Protein AF-X1NPM8-F1 (afdb_monomer)

Nearest PDB structures (foldseek):
  6ugl-assembly1_A  TM=4.084E-01  e=8.696E-01  Vibrio cholerae O1 str. 2010EL-1786
  7x1k-assembly1_B  TM=5.337E-01  e=2.880E+00  Listeria monocytogenes
  4wul-assembly1_A  TM=4.650E-01  e=3.946E+00  unclassified
  4c0n-assembly1_A  TM=4.191E-01  e=4.767E+00  Arabidopsis thaliana

Sequence (79 aa):
QAPDWTESEFEVLVNSYGLPDEELAHRLPQRSMGAIEVVKEGIHAFHLGNDISMLSQMMRSYLDRRHGSVVCPKCGMNF

Structure (mmCIF, N/CA/C/O backbone):
data_AF-X1NPM8-F1
#
_entry.id   AF-X1NPM8-F1
#
loop_
_atom_site.group_PDB
_atom_site.id
_atom_site.type_symbol
_atom_site.label_atom_id
_atom_site.label_alt_id
_atom_site.label_comp_id
_atom_site.label_asym_id
_atom_site.label_entity_id
_atom_site.label_seq_id
_atom_site.pdbx_PDB_ins_code
_atom_site.Cartn_x
_atom_site.Cartn_y
_atom_site.Cartn_z
_atom_site.occupancy
_atom_site.B_iso_or_equiv
_atom_site.auth_seq_id
_atom_site.auth_comp_id
_atom_site.auth_asym_id
_atom_site.auth_atom_id
_atom_site.pdbx_PDB_model_num
ATOM 1 N N . GLN A 1 1 ? 5.305 15.416 -0.164 1.00 45.62 1 GLN A N 1
ATOM 2 C CA . GLN A 1 1 ? 5.943 14.565 0.861 1.00 45.62 1 GLN A CA 1
ATOM 3 C C . GLN A 1 1 ? 5.257 13.217 0.808 1.00 45.62 1 GLN A C 1
ATOM 5 O O . GLN A 1 1 ? 4.031 13.203 0.770 1.00 45.62 1 GLN A O 1
ATOM 10 N N . ALA A 1 2 ? 6.015 12.120 0.740 1.00 54.62 2 ALA A N 1
ATOM 11 C CA . ALA A 1 2 ? 5.427 10.803 0.961 1.00 54.62 2 ALA A CA 1
ATOM 12 C C . ALA A 1 2 ? 4.856 10.786 2.391 1.00 54.62 2 ALA A C 1
ATOM 14 O O . ALA A 1 2 ? 5.495 11.350 3.282 1.00 54.62 2 ALA A O 1
ATOM 15 N N . PRO A 1 3 ? 3.658 10.234 2.614 1.00 65.12 3 PRO A N 1
ATOM 16 C CA . PRO A 1 3 ? 3.070 10.223 3.945 1.00 65.12 3 PRO A CA 1
ATOM 17 C C . PRO A 1 3 ? 3.989 9.460 4.917 1.00 65.12 3 PRO A C 1
ATOM 19 O O . PRO A 1 3 ? 4.557 8.433 4.540 1.00 65.12 3 PRO A O 1
ATOM 22 N N . ASP A 1 4 ? 4.139 9.960 6.149 1.00 83.44 4 ASP A N 1
ATOM 23 C CA . ASP A 1 4 ? 4.947 9.346 7.218 1.00 83.44 4 ASP A CA 1
ATOM 24 C C . ASP A 1 4 ? 4.302 8.039 7.691 1.00 83.44 4 ASP A C 1
ATOM 26 O O . ASP A 1 4 ? 3.723 7.995 8.769 1.00 83.44 4 ASP A O 1
ATOM 30 N N . TRP A 1 5 ? 4.293 6.988 6.872 1.00 92.69 5 TRP A N 1
ATOM 31 C CA . TRP A 1 5 ? 3.846 5.656 7.284 1.00 92.69 5 TRP A CA 1
ATOM 32 C C . TRP A 1 5 ? 4.957 4.936 8.022 1.00 92.69 5 TRP A C 1
ATOM 34 O O . TRP A 1 5 ? 6.110 4.935 7.587 1.00 92.69 5 TRP A O 1
ATOM 44 N N . THR A 1 6 ? 4.583 4.264 9.101 1.00 94.75 6 THR A N 1
ATOM 45 C CA . THR A 1 6 ? 5.431 3.270 9.752 1.00 94.75 6 THR A CA 1
ATOM 46 C C . THR A 1 6 ? 5.375 1.940 9.001 1.00 94.75 6 THR A C 1
ATOM 48 O O . THR A 1 6 ? 4.435 1.663 8.252 1.00 94.75 6 THR A O 1
ATOM 51 N N . GLU A 1 7 ? 6.379 1.090 9.215 1.00 94.94 7 GLU A N 1
ATOM 52 C CA . GLU A 1 7 ? 6.405 -0.256 8.633 1.00 94.94 7 GLU A CA 1
ATOM 53 C C . GLU A 1 7 ? 5.215 -1.105 9.118 1.00 94.94 7 GLU A C 1
ATOM 55 O O . GLU A 1 7 ? 4.601 -1.798 8.314 1.00 94.94 7 GLU A O 1
ATOM 60 N N . SER A 1 8 ? 4.810 -0.977 10.390 1.00 94.88 8 SER A N 1
ATOM 61 C CA . SER A 1 8 ? 3.649 -1.687 10.950 1.00 94.88 8 SER A CA 1
ATOM 62 C C . SER A 1 8 ? 2.326 -1.290 10.290 1.00 94.88 8 SER A C 1
ATOM 64 O O . SER A 1 8 ? 1.513 -2.153 9.969 1.00 94.88 8 SER A O 1
ATOM 66 N N . GLU A 1 9 ? 2.095 0.005 10.057 1.00 95.69 9 GLU A N 1
ATOM 67 C CA . GLU A 1 9 ? 0.887 0.458 9.350 1.00 95.69 9 GLU A CA 1
ATOM 68 C C . GLU A 1 9 ? 0.879 -0.021 7.898 1.00 95.69 9 GLU A C 1
ATOM 70 O O . GLU A 1 9 ? -0.159 -0.428 7.374 1.00 95.69 9 GLU A O 1
ATOM 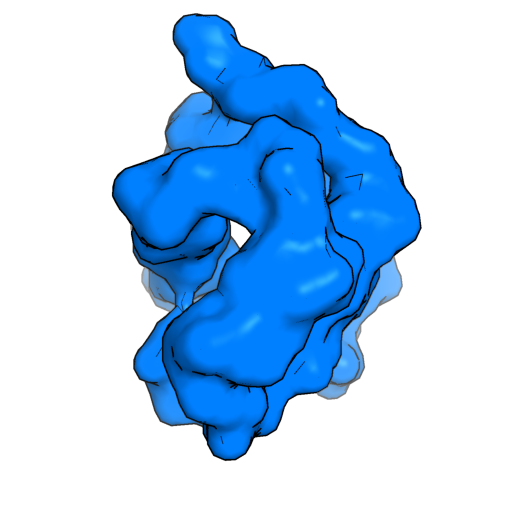75 N N . PHE A 1 10 ? 2.041 0.012 7.244 1.00 95.81 10 PHE A N 1
ATOM 76 C CA . PHE A 1 10 ? 2.167 -0.463 5.875 1.00 95.81 10 PHE A CA 1
ATOM 77 C C . PHE A 1 10 ? 1.935 -1.975 5.780 1.00 95.81 10 PHE A C 1
ATOM 79 O O . PHE A 1 10 ? 1.243 -2.427 4.874 1.00 95.81 10 PHE A O 1
ATOM 86 N N . GLU A 1 11 ? 2.419 -2.755 6.748 1.00 95.31 11 GLU A N 1
ATOM 87 C CA . GLU A 1 11 ? 2.154 -4.192 6.832 1.00 95.31 11 GLU A CA 1
ATOM 88 C C . GLU A 1 11 ? 0.660 -4.498 6.991 1.00 95.31 11 GLU A C 1
ATOM 90 O O . GLU A 1 11 ? 0.143 -5.384 6.307 1.00 95.31 11 GLU A O 1
ATOM 95 N N . VAL A 1 12 ? -0.061 -3.744 7.827 1.00 95.31 12 VAL A N 1
ATOM 96 C CA . VAL A 1 12 ? -1.525 -3.866 7.935 1.00 95.31 12 VAL A CA 1
ATOM 97 C C . VAL A 1 12 ? -2.190 -3.617 6.582 1.00 95.31 12 VAL A C 1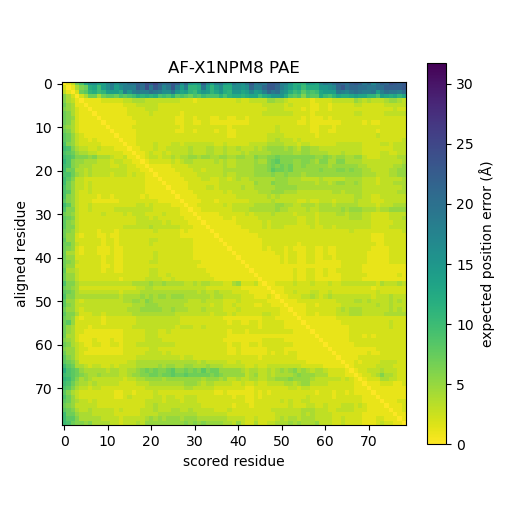
ATOM 99 O O . VAL A 1 12 ? -3.065 -4.383 6.180 1.00 95.31 12 VAL A O 1
ATOM 102 N N . LEU A 1 13 ? -1.763 -2.576 5.862 1.00 94.12 13 LEU A N 1
ATOM 103 C CA . LEU A 1 13 ? -2.329 -2.235 4.561 1.00 94.12 13 LEU A CA 1
ATOM 104 C C . LEU A 1 13 ? -2.037 -3.300 3.501 1.00 94.12 13 LEU A C 1
ATOM 106 O O . LEU A 1 13 ? -2.927 -3.675 2.741 1.00 94.12 13 LEU A O 1
ATOM 110 N N . VAL A 1 14 ? -0.810 -3.808 3.448 1.00 94.19 14 VAL A N 1
ATOM 111 C CA . VAL A 1 14 ? -0.411 -4.853 2.501 1.00 94.19 14 VAL A CA 1
ATOM 112 C C . VAL A 1 14 ? -1.216 -6.141 2.724 1.00 94.19 14 VAL A C 1
ATOM 114 O O . VAL A 1 14 ? -1.611 -6.794 1.764 1.00 94.19 14 VAL A O 1
ATOM 117 N N . ASN A 1 15 ? -1.555 -6.459 3.974 1.00 92.06 15 ASN A N 1
ATOM 118 C CA . ASN A 1 15 ? -2.372 -7.623 4.331 1.00 92.06 15 ASN A CA 1
ATOM 119 C C . ASN A 1 15 ? -3.885 -7.327 4.380 1.00 92.06 15 ASN A C 1
ATOM 121 O O . ASN A 1 15 ? -4.644 -8.098 4.966 1.00 92.06 15 ASN A O 1
ATOM 125 N N . SER A 1 16 ? -4.338 -6.212 3.794 1.00 92.75 16 SER A N 1
ATOM 126 C CA . SER A 1 16 ? -5.742 -5.777 3.876 1.00 92.75 16 SER A CA 1
ATOM 127 C C . SER A 1 16 ? -6.629 -6.229 2.718 1.00 92.75 16 SER A C 1
ATOM 129 O O . SER A 1 16 ? -7.807 -5.873 2.691 1.00 92.75 16 SER A O 1
ATOM 131 N N . TYR A 1 17 ? -6.106 -6.984 1.746 1.00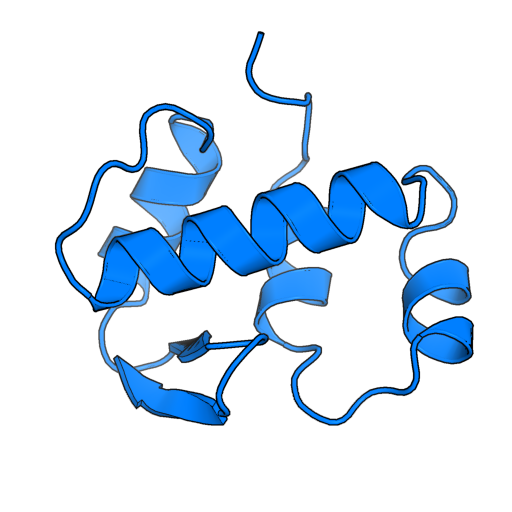 91.31 17 TYR A N 1
ATOM 132 C CA . TYR A 1 17 ? -6.925 -7.428 0.618 1.00 91.31 17 TYR A CA 1
ATOM 133 C C . TYR A 1 17 ? -8.164 -8.198 1.107 1.00 91.31 17 TYR A C 1
ATOM 135 O O . TYR A 1 17 ? -8.052 -9.154 1.871 1.00 91.31 17 TYR A O 1
ATOM 143 N N . GLY A 1 18 ? -9.346 -7.766 0.662 1.00 88.88 18 GLY A N 1
ATOM 144 C CA . GLY A 1 18 ? -10.628 -8.346 1.066 1.00 88.88 18 GLY A CA 1
ATOM 145 C C . GLY A 1 18 ? -11.188 -7.833 2.398 1.00 88.88 18 GLY A C 1
ATOM 146 O O . GLY A 1 18 ? -12.312 -8.197 2.738 1.00 88.88 18 GLY A O 1
ATOM 147 N N . LEU A 1 19 ? -10.465 -6.977 3.132 1.00 91.19 19 LEU A N 1
ATOM 148 C CA . LEU A 1 19 ? -11.018 -6.313 4.313 1.00 91.19 19 LEU A CA 1
ATOM 149 C C . LEU A 1 19 ? -11.984 -5.192 3.903 1.00 91.19 19 LEU A C 1
ATOM 151 O O . LEU A 1 19 ? -11.670 -4.423 2.988 1.00 91.19 19 LEU A O 1
ATOM 155 N N . PRO A 1 20 ? -13.127 -5.048 4.595 1.00 89.56 20 PRO A N 1
ATOM 156 C CA . PRO A 1 20 ? -13.979 -3.877 4.458 1.00 89.56 20 PRO A CA 1
ATOM 157 C C . PRO A 1 20 ? -13.242 -2.597 4.863 1.00 89.56 20 PRO A C 1
ATOM 159 O O . PRO A 1 20 ? -12.455 -2.591 5.812 1.00 89.56 20 PRO A O 1
ATOM 162 N N . ASP A 1 21 ? -13.572 -1.492 4.201 1.00 85.75 21 ASP A N 1
ATOM 163 C CA . ASP A 1 21 ? -13.000 -0.171 4.486 1.00 85.75 21 ASP A CA 1
ATOM 164 C C . ASP A 1 21 ? -13.191 0.253 5.948 1.00 85.75 21 ASP A C 1
ATOM 166 O O . ASP A 1 21 ? -12.281 0.812 6.558 1.00 85.75 21 ASP A O 1
ATOM 170 N N . GLU A 1 22 ? -14.346 -0.070 6.538 1.00 88.44 22 GLU A N 1
ATOM 171 C CA . GLU A 1 22 ? -14.615 0.185 7.954 1.00 88.44 22 GLU A CA 1
ATOM 172 C C . GLU A 1 22 ? -13.602 -0.532 8.847 1.00 88.44 22 GLU A C 1
ATOM 174 O O . GLU A 1 22 ? -13.018 0.078 9.738 1.00 88.44 22 GLU A O 1
ATOM 179 N N . GLU A 1 23 ? -13.334 -1.814 8.601 1.00 91.88 23 GLU A N 1
ATOM 180 C CA . GLU A 1 23 ? -12.373 -2.584 9.392 1.00 91.88 23 GLU A CA 1
ATOM 181 C C . GLU A 1 23 ? -10.947 -2.049 9.216 1.00 91.88 23 GLU A C 1
ATOM 183 O O . GLU A 1 23 ? -10.189 -1.938 10.183 1.00 91.88 23 GLU A O 1
ATOM 188 N N . LEU A 1 24 ? -10.594 -1.648 7.995 1.00 91.06 24 LEU A N 1
ATOM 189 C CA . LEU A 1 24 ? -9.298 -1.049 7.709 1.00 91.06 24 LEU A CA 1
ATOM 190 C C . LEU A 1 24 ? -9.117 0.297 8.430 1.00 91.06 24 LEU A C 1
ATOM 192 O O . LEU A 1 24 ? -8.042 0.550 8.974 1.00 91.06 24 LEU A O 1
ATOM 196 N N . ALA A 1 25 ? -10.170 1.114 8.523 1.00 89.69 25 ALA A N 1
ATOM 197 C CA . ALA A 1 25 ? -10.160 2.366 9.281 1.00 89.69 25 ALA A CA 1
ATOM 198 C C . ALA A 1 25 ? -9.952 2.139 10.790 1.00 89.69 25 ALA A C 1
ATOM 200 O O . ALA A 1 25 ? -9.218 2.892 11.430 1.00 89.69 25 ALA A O 1
ATOM 201 N N . HIS A 1 26 ? -10.525 1.071 11.358 1.00 92.94 26 HIS A N 1
ATOM 202 C CA . HIS A 1 26 ? -10.287 0.701 12.760 1.00 92.94 26 HIS A CA 1
ATOM 203 C C . HIS A 1 26 ? -8.840 0.253 13.008 1.00 92.94 26 HIS A C 1
ATOM 205 O O . HIS A 1 26 ? -8.283 0.529 14.071 1.00 92.94 26 HIS A O 1
ATOM 211 N N . ARG A 1 27 ? -8.222 -0.435 12.040 1.00 94.31 27 ARG A N 1
ATOM 212 C CA . ARG A 1 27 ? -6.832 -0.915 12.140 1.00 94.31 27 ARG A CA 1
ATOM 213 C C . ARG A 1 27 ? -5.796 0.179 11.867 1.00 94.31 27 ARG A C 1
ATOM 215 O O . ARG A 1 27 ? -4.668 0.072 12.340 1.00 94.31 27 ARG A O 1
ATOM 222 N N . LEU A 1 28 ? -6.170 1.228 11.133 1.00 94.69 28 LEU A N 1
ATOM 223 C CA . LEU A 1 28 ? -5.317 2.365 10.778 1.00 94.69 28 LEU A CA 1
ATOM 224 C C . LEU A 1 28 ? -5.920 3.696 11.267 1.00 94.69 28 LEU A C 1
ATOM 226 O O . LEU A 1 28 ? -6.142 4.601 10.462 1.00 94.69 28 LEU A O 1
ATOM 230 N N . PRO A 1 29 ? -6.143 3.877 12.584 1.00 93.75 29 PRO A N 1
ATOM 231 C CA . PRO A 1 29 ? -6.891 5.023 13.114 1.00 93.75 29 PRO A CA 1
ATOM 232 C C . PRO A 1 29 ? -6.191 6.375 12.902 1.00 93.75 29 PRO A C 1
ATOM 234 O O . PRO A 1 29 ? -6.811 7.424 13.042 1.00 93.75 29 PRO A O 1
ATOM 237 N N . GLN A 1 30 ? -4.894 6.363 12.578 1.00 92.69 30 GLN A N 1
ATOM 238 C CA . GLN A 1 30 ? -4.104 7.562 12.278 1.00 92.69 30 GLN A 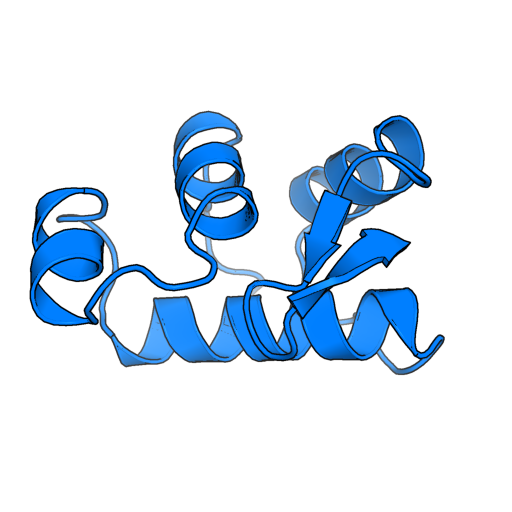CA 1
ATOM 239 C C . GLN A 1 30 ? -4.099 7.916 10.781 1.00 92.69 30 GLN A C 1
ATOM 241 O O . GLN A 1 30 ? -3.464 8.891 10.376 1.00 92.69 30 GLN A O 1
ATOM 246 N N . ARG A 1 31 ? -4.782 7.133 9.936 1.00 92.88 31 ARG A N 1
ATOM 247 C CA . ARG A 1 31 ? -4.832 7.330 8.486 1.00 92.88 31 ARG A CA 1
ATOM 248 C C . ARG A 1 31 ? -6.244 7.670 8.050 1.00 92.88 31 ARG A C 1
ATOM 250 O O . ARG A 1 31 ? -7.206 6.998 8.400 1.00 92.88 31 ARG A O 1
ATOM 257 N N . SER A 1 32 ? -6.362 8.713 7.235 1.00 92.19 32 SER A N 1
ATOM 258 C CA . SER A 1 32 ? -7.612 8.988 6.537 1.00 92.19 32 SER A CA 1
ATOM 259 C C . SER A 1 32 ? -7.833 7.962 5.425 1.00 92.19 32 SER A C 1
ATOM 261 O O . SER A 1 32 ? -6.874 7.444 4.846 1.00 92.19 32 SER A O 1
ATOM 263 N N . MET A 1 33 ? -9.095 7.736 5.057 1.00 90.25 33 MET A N 1
ATOM 264 C CA . MET A 1 33 ? -9.445 6.870 3.923 1.00 90.25 33 MET A CA 1
ATOM 265 C C . MET A 1 33 ? -8.751 7.297 2.623 1.00 90.25 33 MET A C 1
ATOM 267 O O . MET A 1 33 ? -8.273 6.454 1.872 1.00 90.25 33 MET A O 1
ATOM 271 N N . GLY A 1 34 ? -8.607 8.606 2.389 1.00 91.38 34 GLY A N 1
ATOM 272 C CA . GLY A 1 34 ? -7.868 9.115 1.231 1.00 91.38 34 GLY A CA 1
ATOM 273 C C . GLY A 1 34 ? -6.378 8.759 1.265 1.00 91.38 34 GLY A C 1
ATOM 274 O O . GLY A 1 34 ? -5.816 8.387 0.241 1.00 91.38 34 GLY A O 1
ATOM 275 N N . ALA A 1 35 ? -5.734 8.820 2.436 1.00 92.06 35 ALA A N 1
ATOM 276 C CA . ALA A 1 35 ? -4.332 8.426 2.572 1.00 92.06 35 ALA A CA 1
ATOM 277 C C . ALA A 1 35 ? -4.137 6.918 2.352 1.00 92.06 35 ALA A C 1
ATOM 279 O O . ALA A 1 35 ? -3.151 6.517 1.737 1.00 92.06 35 ALA A O 1
ATOM 280 N N . ILE A 1 36 ? -5.075 6.099 2.834 1.00 92.75 36 ILE A N 1
ATOM 281 C CA . ILE A 1 36 ? -5.103 4.652 2.598 1.00 92.75 36 ILE A CA 1
ATOM 282 C C . ILE A 1 36 ? -5.203 4.368 1.096 1.00 92.75 36 ILE A C 1
ATOM 284 O O . ILE A 1 36 ? -4.375 3.634 0.560 1.00 92.75 36 ILE A O 1
ATOM 288 N N . GLU A 1 37 ? -6.161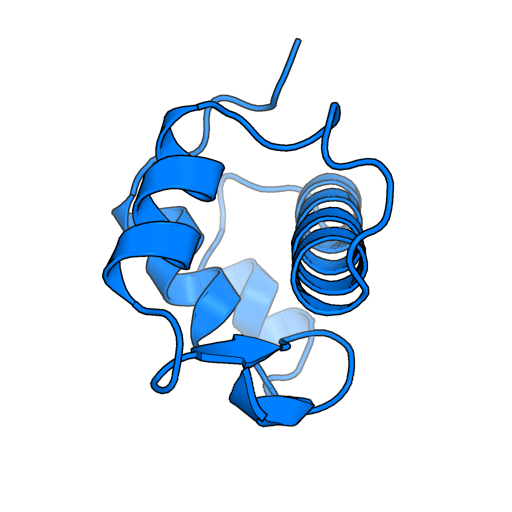 4.991 0.407 1.00 92.06 37 GLU A N 1
ATOM 289 C CA . GLU A 1 37 ? -6.386 4.752 -1.020 1.00 92.06 37 GLU A CA 1
ATOM 290 C C . GLU A 1 37 ? -5.181 5.164 -1.875 1.00 92.06 37 GLU A C 1
ATOM 292 O O . GLU A 1 37 ? -4.753 4.398 -2.734 1.00 92.06 37 GLU A O 1
ATOM 297 N N . VAL A 1 38 ? -4.554 6.309 -1.581 1.00 92.94 38 VAL A N 1
ATOM 298 C CA . VAL A 1 38 ? -3.326 6.749 -2.270 1.00 92.94 38 VAL A CA 1
ATOM 299 C C . VAL A 1 38 ? -2.210 5.711 -2.151 1.00 92.94 38 VAL A C 1
ATOM 301 O O . VAL A 1 38 ? -1.501 5.447 -3.120 1.00 92.94 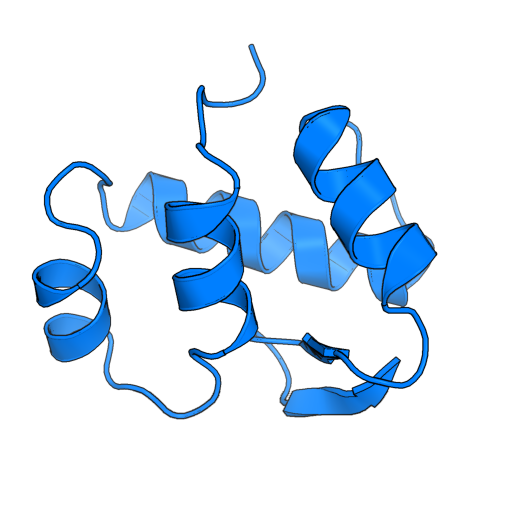38 VAL A O 1
ATOM 304 N N . VAL A 1 39 ? -2.042 5.085 -0.986 1.00 94.62 39 VAL A N 1
ATOM 305 C CA . VAL A 1 39 ? -1.001 4.063 -0.818 1.00 94.62 39 VAL A CA 1
ATOM 306 C C . VAL A 1 39 ? -1.393 2.749 -1.494 1.00 94.62 39 VAL A C 1
ATOM 308 O O . VAL A 1 39 ? -0.525 2.112 -2.089 1.00 94.62 39 VAL A O 1
ATOM 311 N N . LYS A 1 40 ? -2.676 2.359 -1.490 1.00 94.31 40 LYS A N 1
ATOM 312 C CA . LYS A 1 40 ? -3.158 1.198 -2.267 1.00 94.31 40 LYS A CA 1
ATOM 313 C C . LYS A 1 40 ? -2.897 1.386 -3.761 1.00 94.31 40 LYS A C 1
ATOM 315 O O . LYS A 1 40 ? -2.440 0.445 -4.407 1.00 94.31 40 LYS A O 1
ATOM 320 N N . GLU A 1 41 ? -3.120 2.590 -4.285 1.00 95.12 41 GLU A N 1
ATOM 321 C CA . GLU A 1 41 ? -2.763 2.958 -5.660 1.00 95.12 41 GLU A CA 1
ATOM 322 C C . GLU A 1 41 ? -1.257 2.877 -5.899 1.00 95.12 41 GLU A C 1
ATOM 324 O O . GLU A 1 41 ? -0.828 2.294 -6.887 1.00 95.12 41 GLU A O 1
ATOM 329 N N . GLY A 1 42 ? -0.435 3.369 -4.970 1.00 95.62 42 GLY A N 1
ATOM 330 C CA . GLY A 1 42 ? 1.020 3.263 -5.079 1.00 95.62 42 GLY A CA 1
ATOM 331 C C . GLY A 1 42 ? 1.523 1.816 -5.096 1.00 95.62 42 GLY A C 1
ATOM 332 O O . GLY A 1 42 ? 2.379 1.474 -5.909 1.00 95.62 42 GLY A O 1
ATOM 333 N N . ILE A 1 43 ? 0.965 0.937 -4.254 1.00 95.69 43 ILE A N 1
ATOM 334 C CA . ILE A 1 43 ? 1.272 -0.505 -4.274 1.00 95.69 43 ILE A CA 1
ATOM 335 C C . ILE A 1 43 ? 0.819 -1.123 -5.607 1.00 95.69 43 ILE A C 1
ATOM 337 O O . ILE A 1 43 ? 1.526 -1.943 -6.191 1.00 95.69 43 ILE A O 1
ATOM 341 N N . HIS A 1 44 ? -0.343 -0.709 -6.117 1.00 96.81 44 HIS A N 1
ATOM 342 C CA . HIS A 1 44 ? -0.845 -1.158 -7.413 1.00 96.81 44 HIS A CA 1
ATOM 343 C C . HIS A 1 44 ? -0.033 -0.620 -8.603 1.00 96.81 44 HIS A C 1
ATOM 345 O O . HIS A 1 44 ? 0.079 -1.288 -9.623 1.00 96.81 44 HIS A O 1
ATOM 351 N N . ALA A 1 45 ? 0.581 0.552 -8.490 1.00 97.00 45 ALA A N 1
ATOM 352 C CA . ALA A 1 45 ? 1.512 1.055 -9.488 1.00 97.00 45 ALA A CA 1
ATOM 353 C C . ALA A 1 45 ? 2.839 0.283 -9.444 1.00 97.00 45 ALA A C 1
ATOM 355 O O . ALA A 1 45 ? 3.363 -0.078 -10.495 1.00 97.00 45 ALA A O 1
ATOM 356 N N . PHE A 1 46 ? 3.335 -0.035 -8.242 1.00 96.12 46 PHE A N 1
ATOM 357 C CA . PHE A 1 46 ? 4.595 -0.753 -8.035 1.00 96.12 46 PHE A CA 1
ATOM 358 C C . PHE A 1 46 ? 4.639 -2.088 -8.773 1.00 96.12 46 PHE A C 1
ATOM 360 O O . PHE A 1 46 ? 5.517 -2.300 -9.604 1.00 96.12 46 PHE A O 1
ATOM 367 N N . HIS A 1 47 ? 3.668 -2.968 -8.528 1.00 94.56 47 HIS A N 1
ATOM 368 C CA . HIS A 1 47 ? 3.678 -4.295 -9.157 1.00 94.56 47 HIS A CA 1
ATOM 369 C C . HIS A 1 47 ? 3.326 -4.285 -10.651 1.00 94.56 47 HIS A C 1
ATOM 371 O O . HIS A 1 47 ? 3.653 -5.228 -11.360 1.00 94.56 47 HIS A O 1
ATOM 377 N N . LEU A 1 48 ? 2.722 -3.204 -11.156 1.00 96.12 48 LEU A N 1
ATOM 378 C CA . LEU A 1 48 ? 2.539 -2.993 -12.595 1.00 96.12 48 LEU A CA 1
ATOM 379 C C . LEU A 1 48 ? 3.785 -2.396 -13.275 1.00 96.12 48 LEU A C 1
ATOM 381 O O . LEU A 1 48 ? 3.785 -2.241 -14.494 1.00 96.12 48 LEU A O 1
ATOM 385 N N . GLY A 1 49 ? 4.830 -2.042 -12.517 1.00 94.62 49 GLY A N 1
ATOM 386 C CA . GLY A 1 49 ? 6.026 -1.378 -13.042 1.00 94.62 49 GLY A CA 1
ATOM 387 C C . GLY A 1 49 ? 5.808 0.091 -13.436 1.00 94.62 49 GLY A C 1
ATOM 388 O O . GLY A 1 49 ? 6.535 0.611 -14.279 1.00 94.62 49 GLY A O 1
ATOM 389 N N . ASN A 1 50 ? 4.802 0.752 -12.853 1.00 96.50 50 ASN A N 1
ATOM 390 C CA . ASN A 1 50 ? 4.446 2.150 -13.116 1.00 96.50 50 ASN A CA 1
ATOM 391 C C . ASN A 1 50 ? 5.153 3.128 -12.154 1.00 96.50 50 ASN A C 1
ATOM 393 O O . ASN A 1 50 ? 5.980 2.734 -11.332 1.00 96.50 50 ASN A O 1
ATOM 397 N N . ASP A 1 51 ? 4.829 4.425 -12.247 1.00 94.81 51 ASP A N 1
ATOM 398 C CA . ASP A 1 51 ? 5.379 5.445 -11.346 1.00 94.81 51 ASP A CA 1
ATOM 399 C C . ASP A 1 51 ? 4.974 5.208 -9.879 1.00 94.81 51 ASP A C 1
ATOM 401 O O . ASP A 1 51 ? 3.797 5.168 -9.523 1.00 94.81 51 ASP A O 1
ATOM 405 N N . ILE A 1 52 ? 5.990 5.109 -9.022 1.00 94.50 52 ILE A N 1
ATOM 406 C CA . ILE A 1 52 ? 5.896 4.877 -7.576 1.00 94.50 52 ILE A CA 1
ATOM 407 C C . ILE A 1 52 ? 6.461 6.043 -6.760 1.00 94.50 52 ILE A C 1
ATOM 409 O O . ILE A 1 52 ? 6.814 5.878 -5.585 1.00 94.50 52 ILE A O 1
ATOM 413 N N . SER A 1 53 ? 6.571 7.227 -7.366 1.00 91.69 53 SER A N 1
ATOM 414 C CA . SER A 1 53 ? 7.039 8.457 -6.717 1.00 91.69 53 SER A CA 1
ATOM 415 C C . SER A 1 53 ? 6.246 8.808 -5.448 1.00 91.69 53 SER A C 1
ATOM 417 O O . SER A 1 53 ? 6.795 9.413 -4.525 1.00 91.69 53 SER A O 1
ATOM 419 N N . MET A 1 54 ? 4.985 8.369 -5.363 1.00 90.12 54 MET A N 1
ATOM 420 C CA . MET A 1 54 ? 4.115 8.554 -4.196 1.00 90.12 54 MET A CA 1
ATOM 421 C C . MET A 1 54 ? 4.476 7.684 -2.982 1.00 90.12 54 MET A C 1
ATOM 423 O O . MET A 1 54 ? 4.143 8.048 -1.853 1.00 90.12 54 MET A O 1
ATOM 427 N N . LEU A 1 55 ? 5.152 6.549 -3.188 1.00 93.88 55 LEU A N 1
ATOM 428 C CA . LEU A 1 55 ? 5.578 5.679 -2.093 1.00 93.88 55 LEU A CA 1
ATOM 429 C C . LEU A 1 55 ? 6.800 6.277 -1.384 1.00 93.88 55 LEU A C 1
ATOM 431 O O . LEU A 1 55 ? 7.638 6.949 -1.990 1.00 93.88 55 LEU A O 1
ATOM 435 N N . SER A 1 56 ? 6.943 6.027 -0.085 1.00 94.69 56 SER A N 1
ATOM 436 C CA . SER A 1 56 ? 8.179 6.372 0.624 1.00 94.69 56 SER A CA 1
ATOM 437 C C . SER A 1 56 ? 9.291 5.365 0.299 1.00 94.69 56 SER A C 1
ATOM 439 O O . SER A 1 56 ? 9.042 4.288 -0.248 1.00 94.69 56 SER A O 1
ATOM 441 N N . GLN A 1 57 ? 10.541 5.687 0.648 1.00 94.75 57 GLN A N 1
ATOM 442 C CA . GLN A 1 57 ? 11.644 4.729 0.504 1.00 94.75 57 GLN A CA 1
ATOM 443 C C . GLN A 1 57 ? 11.408 3.470 1.345 1.00 94.75 57 GLN A C 1
ATOM 445 O O . GLN A 1 57 ? 11.631 2.374 0.845 1.00 94.75 57 GLN A O 1
ATOM 450 N N . MET A 1 58 ? 10.897 3.624 2.573 1.00 95.75 58 MET A N 1
ATOM 451 C CA . MET A 1 58 ? 10.550 2.499 3.447 1.00 95.75 58 MET A CA 1
ATOM 452 C C . MET A 1 58 ? 9.556 1.553 2.764 1.00 95.75 58 MET A C 1
ATOM 454 O O . MET A 1 58 ? 9.810 0.354 2.698 1.00 95.75 58 MET A O 1
ATOM 458 N N . MET A 1 59 ? 8.480 2.092 2.179 1.00 96.25 59 MET A N 1
ATOM 459 C CA . MET A 1 59 ? 7.467 1.288 1.487 1.00 96.25 59 MET A CA 1
ATOM 460 C C . MET A 1 59 ? 8.054 0.531 0.295 1.00 96.25 59 MET A C 1
ATOM 462 O O . MET A 1 59 ? 7.815 -0.663 0.153 1.00 96.25 59 MET A O 1
ATOM 466 N N . ARG A 1 60 ? 8.856 1.205 -0.543 1.00 95.81 60 ARG A N 1
ATOM 467 C CA . ARG A 1 60 ? 9.517 0.559 -1.688 1.00 95.81 60 ARG A CA 1
ATOM 468 C C . ARG A 1 60 ? 10.426 -0.579 -1.236 1.00 95.81 60 ARG A C 1
ATOM 470 O O . ARG A 1 60 ? 10.279 -1.697 -1.707 1.00 95.81 60 ARG A O 1
ATOM 477 N N . SER A 1 61 ? 11.285 -0.326 -0.248 1.00 96.19 61 SER A N 1
ATOM 478 C CA . SER A 1 61 ? 12.170 -1.354 0.304 1.00 96.19 61 SER A CA 1
ATOM 479 C C . SER A 1 61 ? 11.410 -2.504 0.970 1.00 96.19 61 SER A C 1
ATOM 481 O O . SER A 1 61 ? 11.885 -3.636 0.966 1.00 96.19 61 SER A O 1
ATOM 483 N N . TYR A 1 62 ? 10.238 -2.254 1.553 1.00 96.19 62 TYR A N 1
ATOM 484 C CA . TYR A 1 62 ? 9.374 -3.316 2.063 1.00 96.19 62 TYR A CA 1
ATOM 485 C C . TYR A 1 62 ? 8.852 -4.206 0.929 1.00 96.19 62 TYR A C 1
ATOM 487 O O . TYR A 1 62 ? 8.977 -5.426 1.021 1.00 96.19 62 TYR A O 1
ATOM 495 N N . LEU A 1 63 ? 8.312 -3.602 -0.136 1.00 96.06 63 LEU A N 1
ATOM 496 C CA . LEU A 1 63 ? 7.781 -4.329 -1.292 1.00 96.06 63 LEU A CA 1
ATOM 497 C C . LEU A 1 63 ? 8.882 -5.113 -2.021 1.00 96.06 63 LEU A C 1
ATOM 499 O O . LEU A 1 63 ? 8.694 -6.296 -2.279 1.00 96.06 63 LEU A O 1
ATOM 503 N N . ASP A 1 64 ? 10.055 -4.513 -2.247 1.00 95.56 64 ASP A N 1
ATOM 504 C CA . ASP A 1 64 ? 11.205 -5.186 -2.871 1.00 95.56 64 ASP A CA 1
ATOM 505 C C . ASP A 1 64 ? 11.651 -6.421 -2.071 1.00 95.56 64 ASP A C 1
ATOM 507 O O . ASP A 1 64 ? 11.897 -7.486 -2.633 1.00 95.56 64 ASP A O 1
ATOM 511 N N . ARG A 1 65 ? 11.732 -6.306 -0.736 1.00 96.12 65 ARG A N 1
ATOM 512 C CA . ARG A 1 65 ? 12.141 -7.418 0.145 1.00 96.12 65 ARG A CA 1
ATOM 513 C C . ARG A 1 65 ? 11.120 -8.553 0.199 1.00 96.12 65 ARG A C 1
ATOM 515 O O . ARG A 1 65 ? 11.494 -9.672 0.543 1.00 96.12 65 ARG A O 1
ATOM 522 N N . ARG A 1 66 ? 9.845 -8.260 -0.065 1.00 93.56 66 ARG A N 1
ATOM 523 C CA . ARG A 1 66 ? 8.733 -9.218 0.016 1.00 93.56 66 ARG A CA 1
ATOM 524 C C . ARG A 1 66 ? 8.138 -9.581 -1.346 1.00 93.56 66 ARG A C 1
ATOM 526 O O . ARG A 1 66 ? 7.103 -10.244 -1.384 1.00 93.56 66 ARG A O 1
ATOM 533 N N . HIS A 1 67 ? 8.800 -9.217 -2.438 1.00 89.38 67 HIS A N 1
ATOM 534 C CA . HIS A 1 67 ? 8.398 -9.601 -3.786 1.00 89.38 67 HIS A CA 1
ATOM 535 C C . HIS A 1 67 ? 8.203 -11.130 -3.881 1.00 89.38 67 HIS A C 1
ATOM 537 O O . HIS A 1 67 ? 9.025 -11.912 -3.401 1.00 89.38 67 HIS A O 1
ATOM 543 N N . GLY A 1 68 ? 7.089 -11.560 -4.460 1.00 89.81 68 GLY A N 1
ATOM 544 C CA . GLY A 1 68 ? 6.588 -12.933 -4.546 1.00 89.81 68 GLY A CA 1
ATOM 545 C C . GLY A 1 68 ? 5.706 -13.380 -3.373 1.00 89.81 68 GLY A C 1
ATOM 546 O O . GLY A 1 68 ? 5.118 -14.465 -3.426 1.00 89.81 68 GLY A O 1
ATOM 547 N N . SER A 1 69 ? 5.618 -12.584 -2.304 1.00 91.12 69 SER A N 1
ATOM 548 C CA . SER A 1 69 ? 4.853 -12.909 -1.088 1.00 91.12 69 SER A CA 1
ATOM 549 C C . SER A 1 69 ? 3.773 -11.883 -0.744 1.00 91.12 69 SER A C 1
ATOM 551 O O . SER A 1 69 ? 3.068 -12.050 0.252 1.00 91.12 69 SER A O 1
ATOM 553 N N . VAL A 1 70 ? 3.635 -10.827 -1.551 1.00 93.56 70 VAL A N 1
ATOM 554 C CA . VAL A 1 70 ? 2.702 -9.730 -1.302 1.00 93.56 70 VAL A CA 1
ATOM 555 C C . VAL A 1 70 ? 1.502 -9.833 -2.228 1.00 93.56 70 VAL A C 1
ATOM 557 O O . VAL A 1 70 ? 1.630 -9.849 -3.445 1.00 93.56 70 VAL A O 1
ATOM 560 N N . VAL A 1 71 ? 0.307 -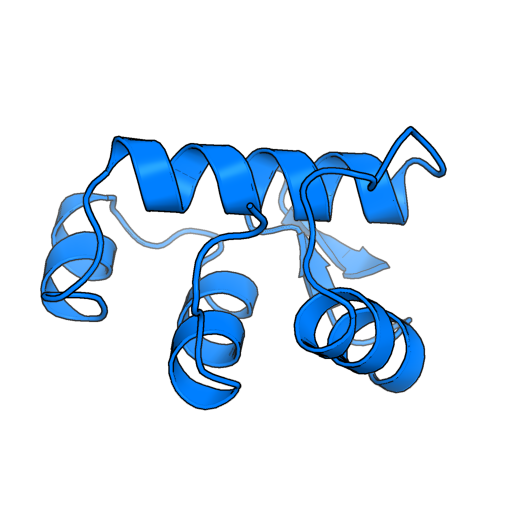9.796 -1.642 1.00 94.75 71 VAL A N 1
ATOM 561 C CA . VAL A 1 71 ? -0.937 -9.621 -2.391 1.00 94.75 71 VAL A CA 1
ATOM 562 C C . VAL 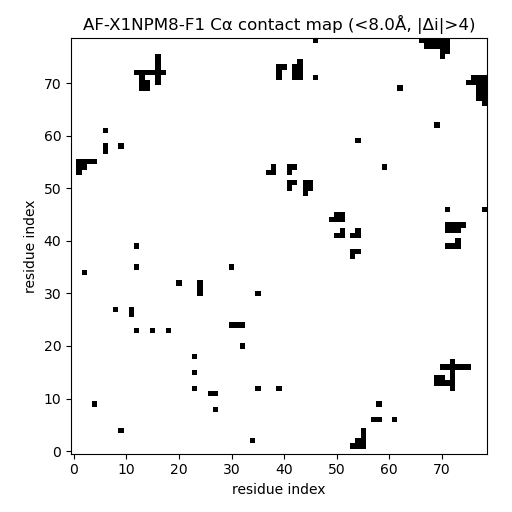A 1 71 ? -1.243 -8.131 -2.514 1.00 94.75 71 VAL A C 1
ATOM 564 O O . VAL A 1 71 ? -1.310 -7.414 -1.519 1.00 94.75 71 VAL A O 1
ATOM 567 N N . CYS A 1 72 ? -1.465 -7.650 -3.735 1.00 95.44 72 CYS A N 1
ATOM 568 C CA . CYS A 1 72 ? -1.853 -6.268 -3.980 1.00 95.44 72 CYS A CA 1
ATOM 569 C C . CYS A 1 72 ? -3.198 -5.967 -3.291 1.00 95.44 72 CYS A C 1
ATOM 571 O O . CYS A 1 72 ? -4.221 -6.531 -3.692 1.00 95.44 72 CYS A O 1
ATOM 573 N N . PRO A 1 73 ? -3.265 -5.018 -2.337 1.00 94.38 73 PRO A N 1
ATOM 574 C CA . PRO A 1 73 ? -4.492 -4.728 -1.594 1.00 94.38 73 PRO A CA 1
ATOM 575 C C . PRO A 1 73 ? -5.576 -4.061 -2.450 1.00 94.38 73 PRO A C 1
ATOM 577 O O . PRO A 1 73 ? -6.711 -3.906 -2.000 1.00 94.38 73 PRO A O 1
ATOM 580 N N . LYS A 1 74 ? -5.243 -3.662 -3.684 1.00 93.12 74 LYS A N 1
ATOM 581 C CA . LYS A 1 74 ? -6.183 -3.077 -4.642 1.00 93.12 74 LYS A CA 1
ATOM 582 C C . LYS A 1 74 ? -6.808 -4.101 -5.593 1.00 93.12 74 LYS A C 1
ATOM 584 O O . LYS A 1 74 ? -7.986 -3.983 -5.902 1.00 93.12 74 LYS A O 1
ATOM 589 N N . CYS A 1 75 ? -6.043 -5.094 -6.058 1.00 94.50 75 CYS A N 1
ATOM 590 C CA . CYS A 1 75 ? -6.497 -6.018 -7.111 1.00 94.50 75 CYS A CA 1
ATOM 591 C C . CYS A 1 75 ? -6.397 -7.511 -6.763 1.00 94.50 75 CYS A C 1
ATOM 593 O O . CYS A 1 75 ? -6.924 -8.332 -7.505 1.00 94.50 75 CYS A O 1
ATOM 595 N N . GLY A 1 76 ? -5.750 -7.877 -5.654 1.00 94.00 76 GLY A N 1
ATOM 596 C CA . GLY A 1 76 ? -5.663 -9.264 -5.190 1.00 94.00 76 GLY A CA 1
ATOM 597 C C . GLY A 1 76 ? -4.612 -10.129 -5.883 1.00 94.00 76 GLY A C 1
ATOM 598 O O . GLY A 1 76 ? -4.509 -11.311 -5.567 1.00 94.00 76 GLY A O 1
ATOM 599 N N . MET A 1 77 ? -3.825 -9.577 -6.811 1.00 94.19 77 MET A N 1
ATOM 600 C CA . MET A 1 77 ? -2.735 -10.322 -7.449 1.00 94.19 77 MET A CA 1
ATOM 601 C C . MET A 1 77 ? -1.510 -10.398 -6.541 1.00 94.19 77 MET A C 1
ATOM 603 O O . MET A 1 77 ? -1.150 -9.406 -5.908 1.00 94.19 77 MET A O 1
ATOM 607 N N . ASN A 1 78 ? -0.877 -11.569 -6.504 1.00 94.62 78 ASN A N 1
ATOM 608 C CA . ASN A 1 78 ? 0.436 -11.741 -5.892 1.00 94.62 78 ASN A CA 1
ATOM 609 C C . ASN A 1 78 ? 1.519 -11.230 -6.853 1.00 94.62 78 ASN A C 1
ATOM 611 O O . ASN A 1 78 ? 1.410 -11.464 -8.060 1.00 94.62 78 ASN A O 1
ATOM 615 N N . PHE A 1 79 ? 2.536 -10.563 -6.317 1.00 92.25 79 PHE A N 1
ATOM 616 C CA . PHE A 1 79 ? 3.688 -10.068 -7.061 1.00 92.25 79 PHE A CA 1
ATOM 617 C C . PHE A 1 79 ? 4.962 -10.207 -6.245 1.00 92.25 79 PHE A C 1
ATOM 619 O O . PHE A 1 79 ? 4.945 -9.975 -5.013 1.00 92.25 79 PHE A O 1
#

Solvent-accessible surface area (backbone atoms only — not comparable to full-atom values): 4676 Å² total; per-residue (Å²): 128,51,74,93,71,50,71,71,60,48,50,54,50,47,71,35,53,91,58,54,68,70,60,50,42,70,75,36,75,92,50,54,72,70,60,52,50,54,48,36,49,26,53,52,22,46,78,70,72,47,82,42,82,70,44,39,71,68,55,50,55,51,50,66,76,38,57,73,75,38,44,32,47,71,78,63,50,71,61

Secondary structure (DSSP, 8-state):
------HHHHHHHHT-TT--HHHHHHH-TTS-HHHHHHHHHHHHHHHTT---TTS-HHHHHHHHHTTTS-B-TTT--B-

Radius of gyration: 11.4 Å; Cα contacts (8 Å, |Δi|>4): 85; chains: 1; bounding box: 27×28×26 Å

Mean predicted aligned error: 3.15 Å

Foldseek 3Di:
DQPPDDPLLLVLLQPCAPPDPVVNCVVCVVDDSVSSVLVLVLLVCVVVVHDNVNHD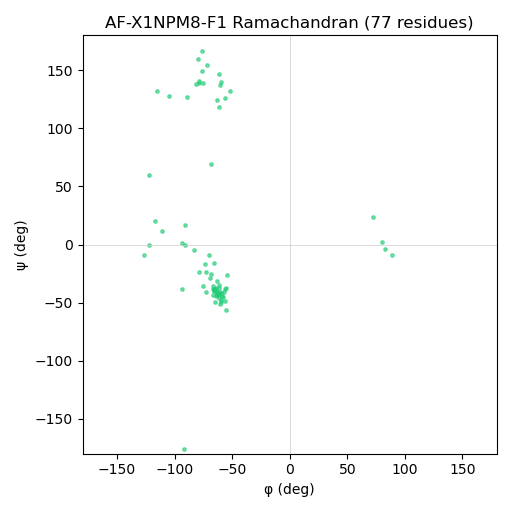PSNNVVCVVCQQPTQRSVPRDGD

pLDDT: mean 92.0, std 7.89, range [45.62, 97.0]

Organism: NCBI:txid412755